Protein AF-A0A928NSY5-F1 (afdb_monomer_lite)

pLDDT: mean 95.98, std 4.41, range [67.0, 98.44]

Secondary structure (DSSP, 8-state):
---EEEEE--BTTBTT--SBHHHHHHHHHHTT-SEEEE-PPPTTSSBSS-TTS-HHHHHHHHHHHHHHHHHH--

Foldseek 3Di:
DAAEAEEDAAPPFAVPHPHHLVRVVVVCVVVVHPYYDHDHDQLVDRTNDDVPDDPVVNVCSNCVRVVVNVVVPD

Radius of gyration: 12.88 Å; chains: 1; bounding box: 31×20×35 Å

Sequence (74 aa):
MYKYETHLHTFPVSRCANADVKECLEFYKKLGYDGVFITNHFLDGNIDIEYDRPYEEKIEFYFSDYEKALKLSK

Structure (mmCIF, N/CA/C/O backbone):
data_AF-A0A928NSY5-F1
#
_entry.id   AF-A0A928NSY5-F1
#
loop_
_atom_site.group_PDB
_atom_site.id
_atom_site.type_symbol
_atom_site.label_atom_id
_atom_site.label_alt_id
_atom_site.label_comp_id
_atom_site.label_asym_id
_atom_site.label_entity_id
_atom_site.label_seq_id
_atom_site.pdbx_PDB_ins_code
_atom_site.Cartn_x
_atom_site.Cartn_y
_atom_site.Cartn_z
_atom_site.occupancy
_atom_site.B_iso_or_equiv
_atom_site.auth_seq_id
_atom_site.auth_comp_id
_atom_site.auth_asym_id
_atom_site.auth_atom_id
_atom_site.pdbx_PDB_model_num
ATOM 1 N N . MET A 1 1 ? -18.917 -5.587 16.466 1.00 87.25 1 MET A N 1
ATOM 2 C CA . MET A 1 1 ? -18.971 -5.905 15.024 1.00 87.25 1 MET A CA 1
ATOM 3 C C . MET A 1 1 ? -17.635 -5.497 14.449 1.00 87.25 1 MET A C 1
ATOM 5 O O . MET A 1 1 ? -17.217 -4.397 14.783 1.00 87.25 1 MET A O 1
ATOM 9 N N . TYR A 1 2 ? -16.975 -6.360 13.677 1.00 95.50 2 TYR A N 1
ATOM 10 C CA . TYR A 1 2 ? -15.701 -5.996 13.063 1.00 95.50 2 TYR A CA 1
ATOM 11 C C . TYR A 1 2 ? -15.911 -5.119 11.824 1.00 95.50 2 TYR A C 1
ATOM 13 O O . TYR A 1 2 ? -16.890 -5.304 11.095 1.00 95.50 2 TYR A O 1
ATOM 21 N N . LYS A 1 3 ? -15.001 -4.180 11.588 1.00 97.69 3 LYS A N 1
ATOM 22 C CA . LYS A 1 3 ? -15.031 -3.200 10.505 1.00 97.69 3 LYS A CA 1
ATOM 23 C C . LYS A 1 3 ? -13.732 -3.294 9.706 1.00 97.69 3 LYS A C 1
ATOM 25 O O . LYS A 1 3 ? -12.674 -2.915 10.195 1.00 97.69 3 LYS A O 1
ATOM 30 N N . TYR A 1 4 ? -13.823 -3.781 8.472 1.00 98.00 4 TYR A N 1
ATOM 31 C CA . TYR A 1 4 ? -12.672 -3.989 7.593 1.00 98.00 4 TYR A CA 1
ATOM 32 C C . TYR A 1 4 ? -12.833 -3.227 6.278 1.00 98.00 4 TYR A C 1
ATOM 34 O O . TYR A 1 4 ? -13.931 -3.181 5.726 1.00 98.00 4 TYR A O 1
ATOM 42 N N . GLU A 1 5 ? -11.736 -2.661 5.776 1.00 97.69 5 GLU A N 1
ATOM 43 C CA . GLU A 1 5 ? -11.620 -2.272 4.368 1.00 97.69 5 GLU A CA 1
ATOM 44 C C . GLU A 1 5 ? -11.143 -3.490 3.589 1.00 97.69 5 GLU A C 1
ATOM 46 O O . GLU A 1 5 ? -10.070 -4.012 3.874 1.00 97.69 5 GLU A O 1
ATOM 51 N N . THR A 1 6 ? -11.933 -3.957 2.632 1.00 98.12 6 THR A N 1
ATOM 52 C CA . THR A 1 6 ? -11.675 -5.233 1.945 1.00 98.12 6 THR A CA 1
ATOM 53 C C . THR A 1 6 ? -11.068 -5.059 0.557 1.00 98.12 6 THR A C 1
ATOM 55 O O . THR A 1 6 ? -10.640 -6.050 -0.034 1.00 98.12 6 THR A O 1
ATOM 58 N N . HIS A 1 7 ? -11.013 -3.828 0.042 1.00 98.25 7 HIS A N 1
ATOM 59 C CA . HIS A 1 7 ? -10.477 -3.536 -1.279 1.00 98.25 7 HIS A CA 1
ATOM 60 C C . HIS A 1 7 ? -9.781 -2.168 -1.300 1.00 98.25 7 HIS A C 1
ATOM 62 O O . HIS A 1 7 ? -10.403 -1.136 -1.558 1.00 98.25 7 HIS A O 1
ATOM 68 N N . LEU A 1 8 ? -8.477 -2.159 -1.014 1.00 98.06 8 LEU A N 1
ATOM 69 C CA . LEU A 1 8 ? -7.670 -0.945 -0.900 1.00 98.06 8 LEU A CA 1
ATOM 70 C C . LEU A 1 8 ? -6.504 -0.945 -1.890 1.00 98.06 8 LEU A C 1
ATOM 72 O O . LEU A 1 8 ? -5.655 -1.835 -1.860 1.00 98.06 8 LEU A O 1
ATOM 76 N N . HIS A 1 9 ? -6.428 0.097 -2.715 1.00 98.44 9 HIS A N 1
ATOM 77 C CA . HIS A 1 9 ? -5.271 0.376 -3.565 1.00 98.44 9 HIS A CA 1
ATOM 78 C C . HIS A 1 9 ? -4.375 1.411 -2.878 1.00 98.44 9 HIS A C 1
ATOM 80 O O . HIS A 1 9 ? -4.875 2.407 -2.351 1.00 98.44 9 HIS A O 1
ATOM 86 N N . THR A 1 10 ? -3.062 1.199 -2.915 1.00 98.44 10 THR A N 1
ATOM 87 C CA . THR A 1 10 ? -2.049 2.057 -2.291 1.00 98.44 10 THR A CA 1
ATOM 88 C C . THR A 1 10 ? -0.976 2.470 -3.291 1.00 98.44 10 THR A C 1
ATOM 90 O O . THR A 1 10 ? -0.682 1.757 -4.253 1.00 98.44 10 THR A O 1
ATOM 93 N N . PHE A 1 11 ? -0.413 3.655 -3.067 1.00 97.81 11 PHE A N 1
ATOM 94 C CA . PHE A 1 11 ? 0.757 4.149 -3.783 1.00 97.81 11 PHE A CA 1
ATOM 95 C C . PHE A 1 11 ? 2.036 3.648 -3.075 1.00 97.81 11 PHE A C 1
ATOM 97 O O . PHE A 1 11 ? 2.081 3.672 -1.839 1.00 97.81 11 PHE A O 1
ATOM 104 N N . PRO A 1 12 ? 3.097 3.253 -3.804 1.00 97.12 12 PRO A N 1
ATOM 105 C CA . PRO A 1 12 ? 3.270 3.379 -5.250 1.00 97.12 12 PRO A CA 1
ATOM 106 C C . PRO A 1 12 ? 2.683 2.250 -6.093 1.00 97.12 12 PRO A C 1
ATOM 108 O O . PRO A 1 12 ? 2.536 2.450 -7.287 1.00 97.12 12 PRO A O 1
ATOM 111 N N . VAL A 1 13 ? 2.330 1.084 -5.545 1.00 97.94 13 VAL A N 1
ATOM 112 C CA . VAL A 1 13 ? 2.070 -0.085 -6.406 1.00 97.94 13 VAL A CA 1
ATOM 113 C C . VAL A 1 13 ? 0.924 0.160 -7.389 1.00 97.94 13 VAL A C 1
ATOM 115 O O . VAL A 1 13 ? 1.093 -0.086 -8.579 1.00 97.94 13 VAL A O 1
ATOM 118 N N . SER A 1 14 ? -0.215 0.693 -6.947 1.00 98.06 14 SER A N 1
ATOM 119 C CA . SER A 1 14 ? -1.320 1.042 -7.849 1.00 98.06 14 SER A CA 1
ATOM 120 C C . SER A 1 14 ? -1.262 2.507 -8.274 1.00 98.06 14 SER A C 1
ATOM 122 O O . SER A 1 14 ? -1.469 3.397 -7.451 1.00 98.06 14 SER A O 1
ATOM 124 N N . ARG A 1 15 ? -1.142 2.782 -9.579 1.00 96.44 15 ARG A N 1
ATOM 125 C CA . ARG A 1 15 ? -1.052 4.163 -10.112 1.00 96.44 15 ARG A CA 1
ATOM 126 C C . ARG A 1 15 ? -2.290 5.017 -9.845 1.00 96.44 15 ARG A C 1
ATOM 128 O O . ARG A 1 15 ? -2.225 6.238 -9.894 1.00 96.44 15 ARG A O 1
ATOM 135 N N . CYS A 1 16 ? -3.448 4.386 -9.639 1.00 97.12 16 CYS A N 1
ATOM 136 C CA . CYS A 1 16 ? -4.690 5.096 -9.325 1.00 97.12 16 CYS A CA 1
ATOM 137 C C . CYS A 1 16 ? -4.767 5.561 -7.866 1.00 97.12 16 CYS A C 1
ATOM 139 O O . CYS A 1 16 ? -5.668 6.328 -7.525 1.00 97.12 16 CYS A O 1
ATOM 141 N N . ALA A 1 17 ? -3.894 5.052 -6.994 1.00 97.31 17 ALA A N 1
ATOM 142 C CA . ALA A 1 17 ? -3.868 5.430 -5.596 1.00 97.31 17 ALA A CA 1
ATOM 143 C C . ALA A 1 17 ? -3.093 6.737 -5.419 1.00 97.31 17 ALA A C 1
ATOM 145 O O . ALA A 1 17 ? -2.048 6.945 -6.026 1.00 97.31 17 ALA A O 1
ATOM 146 N N . ASN A 1 18 ? -3.611 7.607 -4.553 1.00 96.19 18 ASN A N 1
ATOM 147 C CA . ASN A 1 18 ? -2.964 8.877 -4.213 1.00 96.19 18 ASN A CA 1
ATOM 148 C C . ASN A 1 18 ? -2.285 8.851 -2.837 1.00 96.19 18 ASN A C 1
ATOM 150 O O . ASN A 1 18 ? -1.497 9.740 -2.543 1.00 96.19 18 ASN A O 1
ATOM 154 N N . ALA A 1 19 ? -2.630 7.875 -1.992 1.00 98.06 19 ALA A N 1
ATOM 155 C CA . ALA A 1 19 ? -2.136 7.754 -0.627 1.00 98.06 19 ALA A CA 1
ATOM 156 C C . ALA A 1 19 ? -1.256 6.514 -0.494 1.00 98.06 19 ALA A C 1
ATOM 158 O O . ALA A 1 19 ? -1.546 5.464 -1.085 1.00 98.06 19 ALA A O 1
ATOM 159 N N . ASP A 1 20 ? -0.192 6.638 0.290 1.00 98.00 20 ASP A N 1
ATOM 160 C CA . ASP A 1 20 ? 0.679 5.516 0.594 1.00 98.00 20 ASP A CA 1
ATOM 161 C C . ASP A 1 20 ? 0.085 4.605 1.683 1.00 98.00 20 ASP A C 1
ATOM 163 O O . ASP A 1 20 ? -0.875 4.934 2.386 1.00 98.00 20 ASP A O 1
ATOM 167 N N . VAL A 1 21 ? 0.681 3.423 1.843 1.00 97.38 21 VAL A N 1
ATOM 168 C CA . VAL A 1 21 ? 0.254 2.432 2.843 1.00 97.38 21 VAL A CA 1
ATOM 169 C C . VAL A 1 21 ? 0.162 3.007 4.260 1.00 97.38 21 VAL A C 1
ATOM 171 O O . VAL A 1 21 ? -0.750 2.659 5.009 1.00 97.38 21 VAL A O 1
ATOM 174 N N . LYS A 1 22 ? 1.099 3.872 4.660 1.00 97.69 22 LYS A N 1
ATOM 175 C CA . LYS A 1 22 ? 1.126 4.428 6.016 1.00 97.69 22 LYS A CA 1
ATOM 176 C C . LYS A 1 22 ? -0.056 5.371 6.218 1.00 97.69 22 LYS A C 1
ATOM 178 O O . LYS A 1 22 ? -0.747 5.257 7.229 1.00 97.69 22 LYS A O 1
ATOM 183 N N . GLU A 1 23 ? -0.302 6.257 5.259 1.00 98.25 23 GLU A N 1
ATOM 184 C CA . GLU A 1 23 ? -1.433 7.186 5.283 1.00 98.25 23 GLU A CA 1
ATOM 185 C C . GLU A 1 23 ? -2.767 6.436 5.352 1.00 98.25 23 GLU A C 1
ATOM 187 O O . GLU A 1 23 ? -3.612 6.758 6.193 1.00 98.25 23 GLU A O 1
ATOM 192 N N . CYS A 1 24 ? -2.934 5.385 4.543 1.00 97.94 24 CYS A N 1
ATOM 193 C CA . CYS A 1 24 ? -4.130 4.548 4.573 1.00 97.94 24 CYS A CA 1
ATOM 194 C C . CYS A 1 24 ? -4.322 3.857 5.930 1.00 97.94 24 CYS A C 1
ATOM 196 O O . CYS A 1 24 ? -5.410 3.926 6.506 1.00 97.94 24 CYS A O 1
ATOM 198 N N . LEU A 1 25 ? -3.283 3.215 6.476 1.00 97.19 25 LEU A N 1
ATOM 199 C CA . LEU A 1 25 ? -3.372 2.543 7.777 1.00 97.19 25 LEU A CA 1
ATOM 200 C C . LEU A 1 25 ? -3.719 3.525 8.901 1.00 97.19 25 LEU A C 1
ATOM 202 O O . LEU A 1 25 ? -4.587 3.237 9.726 1.00 97.19 25 LEU A O 1
ATOM 206 N N . GLU A 1 26 ? -3.087 4.699 8.926 1.00 97.44 26 GLU A N 1
ATOM 207 C CA . GLU A 1 26 ? -3.405 5.744 9.901 1.00 97.44 26 GLU A CA 1
ATOM 208 C C . GLU A 1 26 ? -4.847 6.247 9.754 1.00 97.44 26 GLU A C 1
ATOM 210 O O . GLU A 1 26 ? -5.527 6.453 10.762 1.00 97.44 26 GLU A O 1
ATOM 215 N N . PHE A 1 27 ? -5.328 6.426 8.522 1.00 97.69 27 PHE A N 1
ATOM 216 C CA . PHE A 1 27 ? -6.696 6.852 8.233 1.00 97.69 27 PHE A CA 1
ATOM 217 C C . PHE A 1 27 ? -7.730 5.836 8.735 1.00 97.69 27 PHE A C 1
ATOM 219 O O . PHE A 1 27 ? -8.594 6.184 9.544 1.00 97.69 27 PHE A O 1
ATOM 226 N N . TYR A 1 28 ? -7.618 4.570 8.328 1.00 97.50 28 TYR A N 1
ATOM 227 C CA . TYR A 1 28 ? -8.571 3.529 8.723 1.00 97.50 28 TYR A CA 1
ATOM 228 C C . TYR A 1 28 ? -8.520 3.245 10.231 1.00 97.50 28 TYR A C 1
ATOM 230 O O . TYR A 1 28 ? -9.574 3.104 10.860 1.00 97.50 28 TYR A O 1
ATOM 238 N N . LYS A 1 29 ? -7.331 3.282 10.850 1.00 96.12 29 LYS A N 1
ATOM 239 C CA . LYS A 1 29 ? -7.181 3.164 12.311 1.00 96.12 29 LYS A CA 1
ATOM 240 C C . LYS A 1 29 ? -7.890 4.300 13.053 1.00 96.12 29 LYS A C 1
ATOM 242 O O . LYS A 1 29 ? -8.619 4.038 14.007 1.00 96.12 29 LYS A O 1
ATOM 247 N N . LYS A 1 30 ? -7.749 5.555 12.600 1.00 97.62 30 LYS A N 1
ATOM 248 C CA . LYS A 1 30 ? -8.467 6.714 13.177 1.00 97.62 30 LYS A CA 1
ATOM 249 C C . LYS A 1 30 ? -9.989 6.591 13.043 1.00 97.62 30 LYS A C 1
ATOM 251 O O . LYS A 1 30 ? -10.712 7.070 13.910 1.00 97.62 30 LYS A O 1
ATOM 256 N N . LEU A 1 31 ? -10.479 5.930 11.993 1.00 97.62 31 LEU A N 1
ATOM 257 C CA . LEU A 1 31 ? -11.906 5.667 11.765 1.00 97.62 31 LEU A CA 1
ATO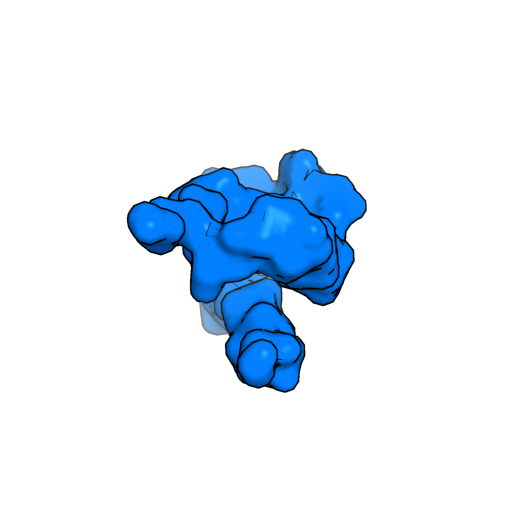M 258 C C . LEU A 1 31 ? -12.449 4.417 12.485 1.00 97.62 31 LEU A C 1
ATOM 260 O O . LEU A 1 31 ? -13.602 4.030 12.244 1.00 97.62 31 LEU A O 1
ATOM 264 N N . GLY A 1 32 ? -11.637 3.782 13.336 1.00 97.19 32 GLY A N 1
ATOM 265 C CA . GLY A 1 32 ? -12.025 2.621 14.136 1.00 97.19 32 GLY A CA 1
ATOM 266 C C . GLY A 1 32 ? -12.222 1.343 13.321 1.00 97.19 32 GLY A C 1
ATOM 267 O O . GLY A 1 32 ? -13.103 0.555 13.654 1.00 97.19 32 GLY A O 1
ATOM 268 N N . TYR A 1 33 ? -11.478 1.167 12.225 1.00 97.69 33 TYR A N 1
ATOM 269 C CA . TYR A 1 33 ? -11.421 -0.112 11.514 1.00 97.69 33 TYR A CA 1
ATOM 270 C C . TYR A 1 33 ? -10.502 -1.095 12.245 1.00 97.69 33 TYR A C 1
ATOM 272 O O . TYR A 1 33 ? -9.452 -0.710 12.760 1.00 97.69 33 TYR A O 1
ATOM 280 N N . ASP A 1 34 ? -10.883 -2.368 12.236 1.00 96.81 34 ASP A N 1
ATOM 281 C CA . ASP A 1 34 ? -10.125 -3.482 12.810 1.00 96.81 34 ASP A CA 1
ATOM 282 C C . ASP A 1 34 ? -9.018 -3.985 11.871 1.00 96.81 34 ASP A C 1
ATOM 284 O O . ASP A 1 34 ? -8.117 -4.705 12.298 1.00 96.81 34 ASP A O 1
ATOM 288 N N . GLY A 1 35 ? -9.065 -3.615 10.587 1.00 96.06 35 GLY A N 1
ATOM 289 C CA . GLY A 1 35 ? -8.013 -3.927 9.626 1.00 96.06 35 GLY A CA 1
ATOM 290 C C . GLY A 1 35 ? -8.341 -3.513 8.195 1.00 96.06 35 GLY A C 1
ATOM 291 O O . GLY A 1 35 ? -9.434 -3.024 7.895 1.00 96.06 35 GLY A O 1
ATOM 292 N N . VAL A 1 36 ? -7.374 -3.739 7.309 1.00 97.06 36 VAL A N 1
ATOM 293 C CA . VAL A 1 36 ? -7.479 -3.456 5.875 1.00 97.06 36 VAL A CA 1
ATOM 294 C C . VAL A 1 36 ? -6.882 -4.601 5.061 1.00 97.06 36 VAL A C 1
ATOM 296 O O . VAL A 1 36 ? -5.973 -5.291 5.525 1.00 97.06 36 VAL A O 1
ATOM 299 N N . PHE A 1 37 ? -7.365 -4.768 3.837 1.00 97.75 37 PHE A N 1
ATOM 300 C CA . PHE A 1 37 ? -6.855 -5.710 2.850 1.00 97.75 37 PHE A CA 1
ATOM 301 C C . PHE A 1 37 ? -6.284 -4.901 1.686 1.00 97.75 37 PHE A C 1
ATOM 303 O O . PHE A 1 37 ? -7.025 -4.228 0.971 1.00 97.75 37 PHE A O 1
ATOM 310 N N . ILE A 1 38 ? -4.962 -4.946 1.510 1.00 97.94 38 ILE A N 1
ATOM 311 C CA . ILE A 1 38 ? -4.301 -4.310 0.366 1.00 97.94 38 ILE A CA 1
ATOM 312 C C . ILE A 1 38 ? -4.538 -5.192 -0.860 1.00 97.94 38 ILE A C 1
ATOM 314 O O . ILE A 1 38 ? -4.131 -6.353 -0.887 1.00 97.94 38 ILE A O 1
ATOM 318 N N . THR A 1 39 ? -5.205 -4.636 -1.866 1.00 97.88 39 THR A N 1
ATOM 319 C CA . THR A 1 39 ? -5.615 -5.322 -3.096 1.00 97.88 39 THR A CA 1
ATOM 320 C C . THR A 1 39 ? -5.184 -4.514 -4.312 1.00 97.88 39 THR A C 1
ATOM 322 O O . THR A 1 39 ? -6.007 -4.125 -5.134 1.00 97.88 39 THR A O 1
ATOM 325 N N . ASN A 1 40 ? -3.890 -4.212 -4.398 1.00 98.31 40 ASN A N 1
ATOM 326 C CA . ASN A 1 40 ? -3.337 -3.455 -5.513 1.00 98.31 40 ASN A CA 1
ATOM 327 C C . ASN A 1 40 ? -3.599 -4.121 -6.871 1.00 98.31 40 ASN A C 1
ATOM 329 O O . ASN A 1 40 ? -3.803 -5.333 -6.967 1.00 98.31 40 ASN A O 1
ATOM 333 N N . HIS A 1 41 ? -3.543 -3.323 -7.938 1.00 97.62 41 HIS A N 1
ATOM 334 C CA . HIS A 1 41 ? -3.570 -3.858 -9.293 1.00 97.62 41 HIS A CA 1
ATOM 335 C C . HIS A 1 41 ? -2.430 -4.862 -9.496 1.00 97.62 41 HIS A C 1
ATOM 337 O O . HIS A 1 41 ? -1.275 -4.581 -9.179 1.00 97.62 41 HIS A O 1
ATOM 343 N N . PHE A 1 42 ? -2.768 -6.036 -10.031 1.00 95.19 42 PHE A N 1
ATOM 344 C CA . PHE A 1 42 ? -1.782 -7.060 -10.359 1.00 95.19 42 PHE A CA 1
ATOM 345 C C . PHE A 1 42 ? -0.942 -6.653 -11.581 1.00 95.19 42 PHE A C 1
ATOM 347 O O . PHE A 1 42 ? -1.238 -5.649 -12.226 1.00 95.19 42 PHE A O 1
ATOM 354 N N . LEU A 1 43 ? 0.101 -7.425 -11.896 1.00 91.19 43 LEU A N 1
ATOM 355 C CA . LEU A 1 43 ? 1.184 -7.034 -12.812 1.00 91.19 43 LEU A CA 1
ATOM 356 C C . LEU A 1 43 ? 0.742 -6.584 -14.218 1.00 91.19 43 LEU A C 1
ATOM 358 O O . LEU A 1 43 ? 1.411 -5.745 -14.813 1.00 91.19 43 LEU A O 1
ATOM 362 N N . ASP A 1 44 ? -0.382 -7.094 -14.725 1.00 85.50 44 ASP A N 1
ATOM 363 C CA . ASP A 1 44 ? -0.942 -6.723 -16.039 1.00 85.50 44 ASP A CA 1
ATOM 364 C C . ASP A 1 44 ? -1.961 -5.566 -15.964 1.00 85.50 44 ASP A C 1
ATOM 366 O O . ASP A 1 44 ? -2.633 -5.233 -16.941 1.00 85.50 44 ASP A O 1
ATOM 370 N N . GLY A 1 45 ? -2.138 -4.987 -14.777 1.00 90.06 45 GLY A N 1
ATOM 371 C CA . GLY A 1 45 ? -3.064 -3.899 -14.496 1.00 90.06 45 GLY A CA 1
ATOM 372 C C . GLY A 1 45 ? -2.384 -2.533 -14.429 1.00 90.06 45 GLY A C 1
ATOM 373 O O . GLY A 1 45 ? -1.325 -2.284 -14.994 1.00 90.06 45 GLY A O 1
ATOM 374 N N . ASN A 1 46 ? -3.017 -1.612 -13.704 1.00 93.19 46 ASN A N 1
ATOM 375 C CA . ASN A 1 46 ? -2.551 -0.237 -13.545 1.00 93.19 46 ASN A CA 1
ATOM 376 C C . ASN A 1 46 ? -1.482 -0.117 -12.435 1.00 93.19 46 ASN A C 1
ATOM 378 O O . ASN A 1 46 ? -1.700 0.559 -11.425 1.00 93.19 46 ASN A O 1
ATOM 382 N N . ILE A 1 47 ? -0.359 -0.820 -12.616 1.00 95.38 47 ILE A N 1
ATOM 383 C CA . ILE A 1 47 ? 0.775 -0.897 -11.680 1.00 95.38 47 ILE A CA 1
ATOM 384 C C . ILE A 1 47 ? 1.859 0.150 -12.007 1.00 95.38 47 ILE A C 1
ATOM 386 O O . ILE A 1 47 ? 2.102 0.436 -13.181 1.00 95.38 47 ILE A O 1
ATOM 390 N N . ASP A 1 48 ? 2.501 0.751 -11.000 1.00 96.38 48 ASP A N 1
ATOM 391 C CA . ASP A 1 48 ? 3.508 1.820 -11.186 1.00 96.38 48 ASP A CA 1
ATOM 392 C C . ASP A 1 48 ? 4.949 1.297 -11.310 1.00 96.38 48 ASP A C 1
ATOM 394 O O . ASP A 1 48 ? 5.866 1.741 -10.624 1.00 96.38 48 ASP A O 1
ATOM 398 N N . ILE A 1 49 ? 5.153 0.319 -12.191 1.00 95.44 49 ILE A N 1
ATOM 399 C CA . ILE A 1 49 ? 6.480 -0.201 -12.544 1.00 95.44 49 ILE A CA 1
ATOM 400 C C . ILE A 1 49 ? 6.585 -0.386 -14.058 1.00 95.44 49 ILE A C 1
ATOM 402 O O . ILE A 1 49 ? 5.578 -0.607 -14.734 1.00 95.44 49 ILE A O 1
ATOM 406 N N . GLU A 1 50 ? 7.793 -0.271 -14.618 1.00 94.00 50 GLU A N 1
ATOM 407 C CA . GLU A 1 50 ? 7.989 -0.432 -16.059 1.00 94.00 50 GLU A CA 1
ATOM 408 C C . GLU A 1 50 ? 7.688 -1.872 -16.522 1.00 94.00 50 GLU A C 1
ATOM 410 O O . GLU A 1 50 ? 8.050 -2.865 -15.883 1.00 94.00 50 GLU A O 1
ATOM 415 N N . TYR A 1 51 ? 7.014 -1.997 -17.670 1.00 88.94 51 TYR A N 1
ATOM 416 C CA . TYR A 1 51 ? 6.562 -3.287 -18.202 1.00 88.94 51 TYR A CA 1
ATOM 417 C C . TYR A 1 51 ? 7.697 -4.193 -18.700 1.00 88.94 51 TYR A C 1
ATOM 419 O O . TYR A 1 51 ? 7.477 -5.393 -18.851 1.00 88.94 51 TYR A O 1
ATOM 427 N N . ASP A 1 52 ? 8.890 -3.668 -18.956 1.00 93.38 52 ASP A N 1
ATOM 428 C CA . ASP A 1 52 ? 10.061 -4.421 -19.425 1.00 93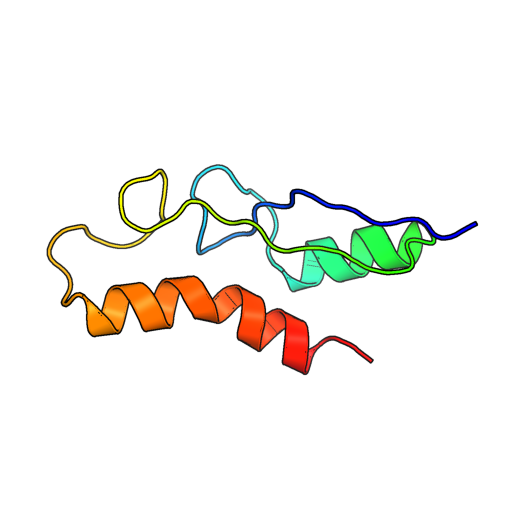.38 52 ASP A CA 1
ATOM 429 C C . ASP A 1 52 ? 10.948 -4.953 -18.286 1.00 93.38 52 ASP A C 1
ATOM 431 O O . ASP A 1 52 ? 11.897 -5.696 -18.541 1.00 93.38 52 ASP A O 1
ATOM 435 N N . ARG A 1 53 ? 10.610 -4.643 -17.028 1.00 95.50 53 ARG A N 1
ATOM 436 C CA . ARG A 1 53 ? 11.309 -5.174 -15.852 1.00 95.50 53 ARG A CA 1
ATOM 437 C C . ARG A 1 53 ? 11.237 -6.704 -15.770 1.00 95.50 53 ARG A C 1
ATOM 439 O O . ARG A 1 53 ? 10.205 -7.281 -16.148 1.00 95.50 53 ARG A O 1
ATOM 446 N N . PRO A 1 54 ? 12.279 -7.364 -15.222 1.00 97.25 54 PRO A N 1
ATOM 447 C CA . PRO A 1 54 ? 12.220 -8.779 -14.868 1.00 97.25 54 PRO A CA 1
ATOM 448 C C . PRO A 1 54 ? 10.985 -9.100 -14.023 1.00 97.25 54 PRO A C 1
ATOM 450 O O . PRO A 1 54 ? 10.532 -8.283 -13.219 1.00 97.25 54 PRO A O 1
ATOM 453 N N . TYR A 1 55 ? 10.423 -10.293 -14.209 1.00 96.00 55 TYR A N 1
ATOM 454 C CA . TYR A 1 55 ? 9.207 -10.697 -13.503 1.00 96.00 55 TYR A CA 1
ATOM 455 C C . TYR A 1 55 ? 9.417 -10.710 -11.984 1.00 96.00 55 TYR A C 1
ATOM 45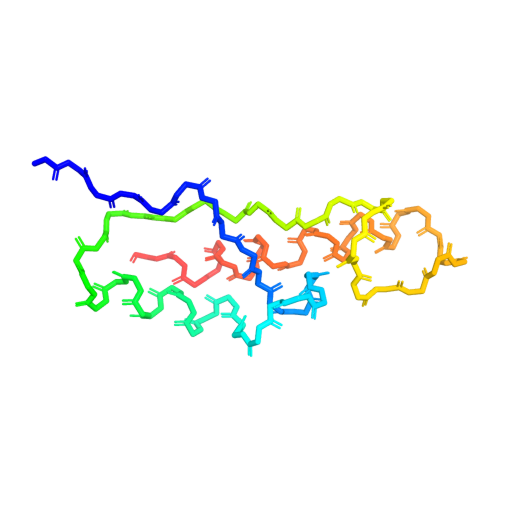7 O O . TYR A 1 55 ? 8.544 -10.290 -11.229 1.00 96.00 55 TYR A O 1
ATOM 465 N N . GLU A 1 56 ? 10.599 -11.131 -11.548 1.00 97.62 56 GLU A N 1
ATOM 466 C CA . GLU A 1 56 ? 11.017 -11.153 -10.152 1.00 97.62 56 GLU A CA 1
ATOM 467 C C . GLU A 1 56 ? 10.970 -9.747 -9.536 1.00 97.62 56 GLU A C 1
ATOM 469 O O . GLU A 1 56 ? 10.318 -9.560 -8.511 1.00 97.62 56 GLU A O 1
ATOM 474 N N . GLU A 1 57 ? 11.541 -8.739 -10.207 1.00 97.75 57 GLU A N 1
ATOM 475 C CA . GLU A 1 57 ? 11.507 -7.339 -9.750 1.00 97.75 57 GLU A CA 1
ATOM 476 C C . GLU A 1 57 ? 10.070 -6.801 -9.662 1.00 97.75 57 GLU A C 1
ATOM 478 O O . GLU A 1 57 ? 9.720 -6.070 -8.735 1.00 97.75 57 GLU A O 1
ATOM 483 N N . LYS A 1 58 ? 9.197 -7.192 -10.600 1.00 97.06 58 LYS A N 1
ATOM 484 C CA . LYS A 1 58 ? 7.776 -6.814 -10.570 1.00 97.06 58 LYS A CA 1
ATOM 485 C C . LYS A 1 58 ? 7.036 -7.419 -9.384 1.00 97.06 58 LYS A C 1
ATOM 487 O O . LYS A 1 58 ? 6.199 -6.749 -8.782 1.00 97.06 58 LYS A O 1
ATOM 492 N N . ILE A 1 59 ? 7.331 -8.672 -9.050 1.00 97.44 59 ILE A N 1
ATOM 493 C CA . ILE A 1 59 ? 6.751 -9.344 -7.887 1.00 97.44 59 ILE A CA 1
ATOM 494 C C . ILE A 1 59 ? 7.245 -8.694 -6.595 1.00 97.44 59 ILE A C 1
ATOM 496 O O . ILE A 1 59 ? 6.423 -8.376 -5.736 1.00 97.44 59 ILE A O 1
ATOM 500 N N . GLU A 1 60 ? 8.545 -8.430 -6.473 1.00 98.19 60 GLU A N 1
ATOM 501 C CA . GLU A 1 60 ? 9.112 -7.707 -5.327 1.00 98.19 60 GLU A CA 1
ATOM 502 C C . GLU A 1 60 ? 8.454 -6.331 -5.154 1.00 98.19 60 GLU A C 1
ATOM 504 O O . GLU A 1 60 ? 8.022 -5.974 -4.055 1.00 98.19 60 GLU A O 1
ATOM 509 N N . PHE A 1 61 ? 8.283 -5.588 -6.251 1.00 97.94 61 PHE A N 1
ATOM 510 C CA . PHE A 1 61 ? 7.574 -4.313 -6.237 1.00 97.94 61 PHE A CA 1
ATOM 511 C C . PHE A 1 61 ? 6.111 -4.466 -5.805 1.00 97.94 61 PHE A C 1
ATOM 513 O O . PHE A 1 61 ? 5.666 -3.744 -4.915 1.00 97.94 61 PHE A O 1
ATOM 520 N N . TYR A 1 62 ? 5.370 -5.427 -6.361 1.00 97.94 62 TYR A N 1
ATOM 521 C CA . TYR A 1 62 ? 3.971 -5.675 -5.999 1.00 97.94 62 TYR A CA 1
ATOM 522 C C . TYR A 1 62 ? 3.794 -5.995 -4.503 1.00 97.94 62 TYR A C 1
ATOM 524 O O . TYR A 1 62 ? 2.862 -5.494 -3.868 1.00 97.94 62 TYR A O 1
ATOM 532 N N . PHE A 1 63 ? 4.703 -6.778 -3.910 1.00 97.94 63 PHE A N 1
ATOM 533 C CA . PHE A 1 63 ? 4.672 -7.109 -2.480 1.00 97.94 63 PHE A CA 1
ATOM 534 C C . PHE A 1 63 ? 5.166 -5.982 -1.564 1.00 97.94 63 PHE A C 1
ATOM 536 O O . PHE A 1 63 ? 4.857 -6.005 -0.369 1.00 97.94 63 PHE A O 1
ATOM 543 N N . SER A 1 64 ? 5.881 -4.984 -2.088 1.00 98.06 64 SER A N 1
ATOM 544 C CA . SER A 1 64 ? 6.514 -3.934 -1.279 1.00 98.06 64 SER A CA 1
ATOM 545 C C . SER A 1 64 ? 5.533 -3.185 -0.365 1.00 98.06 64 SER A C 1
ATOM 547 O O . SER A 1 64 ? 5.835 -2.944 0.808 1.00 98.06 64 SER A O 1
ATOM 549 N N . ASP A 1 65 ? 4.325 -2.891 -0.855 1.00 97.69 65 ASP A N 1
ATOM 550 C CA . ASP A 1 65 ? 3.283 -2.224 -0.072 1.00 97.69 65 ASP A CA 1
ATOM 551 C C . ASP A 1 65 ? 2.753 -3.113 1.058 1.00 97.69 65 ASP A C 1
ATOM 553 O O . ASP A 1 65 ? 2.591 -2.653 2.192 1.00 97.69 65 ASP A O 1
ATOM 557 N N . TYR A 1 66 ? 2.552 -4.406 0.790 1.00 96.88 66 TYR A N 1
ATOM 558 C CA . TYR A 1 66 ? 2.175 -5.376 1.817 1.00 96.88 66 TYR A CA 1
ATOM 559 C C . TYR A 1 66 ? 3.259 -5.498 2.898 1.00 96.88 66 TYR A C 1
ATOM 561 O O . TYR A 1 66 ? 2.960 -5.434 4.091 1.00 96.88 66 TYR A O 1
ATOM 569 N N . GLU A 1 67 ? 4.529 -5.620 2.513 1.00 97.88 67 GLU A N 1
ATOM 570 C CA . GLU A 1 67 ? 5.634 -5.740 3.470 1.00 97.88 67 GLU A CA 1
ATOM 571 C C . GLU A 1 67 ? 5.809 -4.476 4.318 1.00 97.88 67 GLU A C 1
ATOM 573 O O . GLU A 1 67 ? 6.091 -4.552 5.521 1.00 97.88 67 GLU A O 1
ATOM 5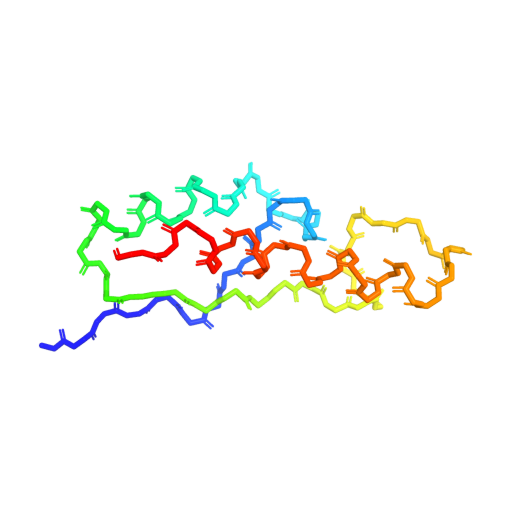78 N N . LYS A 1 68 ? 5.621 -3.296 3.714 1.00 97.81 68 LYS A N 1
ATOM 579 C CA . LYS A 1 68 ? 5.592 -2.018 4.432 1.00 97.81 68 LYS A CA 1
ATOM 580 C C . LYS A 1 68 ? 4.424 -1.985 5.417 1.00 97.81 68 LYS A C 1
ATOM 582 O O . LYS A 1 68 ? 4.629 -1.606 6.571 1.00 97.81 68 LYS A O 1
ATOM 587 N N . ALA A 1 69 ? 3.236 -2.432 5.008 1.00 96.9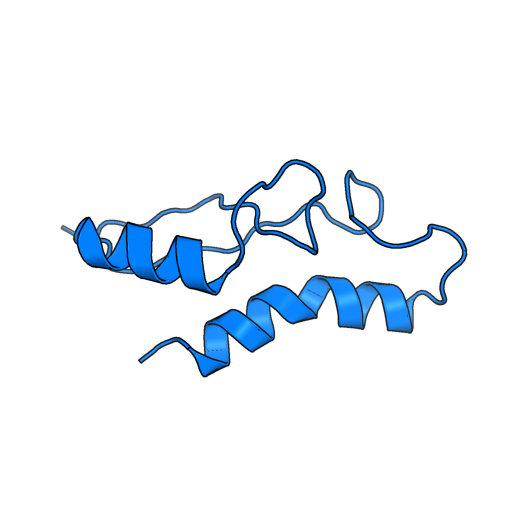4 69 ALA A N 1
ATOM 588 C CA . ALA A 1 69 ? 2.066 -2.517 5.880 1.00 96.94 69 ALA A CA 1
ATOM 589 C C . ALA A 1 69 ? 2.319 -3.438 7.073 1.00 96.94 69 ALA A C 1
ATOM 591 O O . ALA A 1 69 ? 2.029 -3.066 8.210 1.00 96.94 69 ALA A O 1
ATOM 592 N N . LEU A 1 70 ? 2.915 -4.607 6.833 1.00 95.81 70 LEU A N 1
ATOM 593 C CA . LEU A 1 70 ? 3.237 -5.584 7.868 1.00 95.81 70 LEU A CA 1
ATOM 594 C C . LEU A 1 70 ? 4.183 -4.998 8.925 1.00 95.81 70 LEU A C 1
ATOM 596 O O . LEU A 1 70 ? 3.955 -5.173 10.117 1.00 95.81 70 LEU A O 1
ATOM 600 N N . LYS A 1 71 ? 5.205 -4.239 8.509 1.00 96.88 71 LYS A N 1
ATOM 601 C CA . LYS A 1 71 ? 6.144 -3.560 9.425 1.00 96.88 71 LYS A CA 1
ATOM 602 C C . LYS A 1 71 ? 5.476 -2.469 10.273 1.00 96.88 71 LYS A C 1
ATOM 604 O O . LYS A 1 71 ? 5.920 -2.205 11.392 1.00 96.88 71 LYS A O 1
ATOM 609 N N . LEU A 1 72 ? 4.447 -1.812 9.735 1.00 95.38 72 LEU A N 1
ATOM 610 C CA . LEU A 1 72 ? 3.706 -0.733 10.401 1.00 95.38 72 LEU A CA 1
ATOM 611 C C . LEU A 1 72 ? 2.559 -1.245 11.283 1.00 95.38 72 LEU A C 1
ATOM 613 O O . LEU A 1 72 ? 2.132 -0.542 12.200 1.00 95.38 72 LEU A O 1
ATOM 617 N N . SER A 1 73 ? 2.067 -2.451 11.011 1.00 84.69 73 SER A N 1
ATOM 618 C CA . SER A 1 73 ? 0.940 -3.057 11.714 1.00 84.69 73 SER A CA 1
ATOM 619 C C . SER A 1 73 ? 1.368 -3.530 13.107 1.00 84.69 73 SER A C 1
ATOM 621 O O . SER A 1 73 ? 2.245 -4.380 13.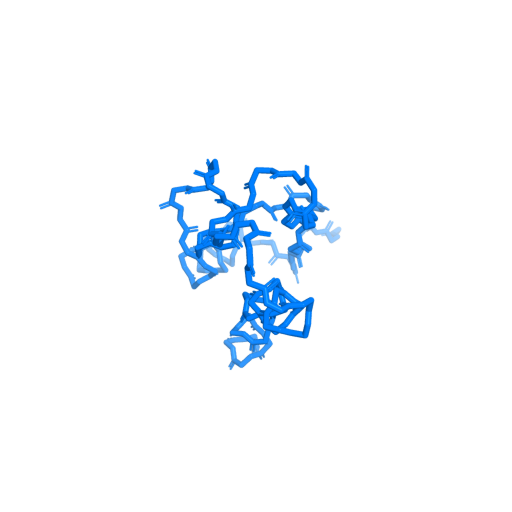248 1.00 84.69 73 SER A O 1
ATOM 623 N N . LYS A 1 74 ? 0.754 -2.942 14.139 1.00 67.00 74 LYS A N 1
ATOM 624 C CA . LYS A 1 74 ? 0.884 -3.289 15.561 1.00 67.00 74 LYS A CA 1
ATOM 625 C C . LYS A 1 74 ? -0.454 -3.099 16.260 1.00 67.00 74 LYS A C 1
ATOM 627 O O . LYS A 1 74 ? -1.058 -2.006 16.077 1.00 67.00 74 LYS A O 1
#